Protein AF-A0A6G0QC66-F1 (afdb_monomer_lite)

Structure (mmCIF, N/CA/C/O backbone):
data_AF-A0A6G0QC66-F1
#
_entry.id   AF-A0A6G0QC66-F1
#
loop_
_atom_site.group_PDB
_atom_site.id
_atom_site.type_symbol
_atom_site.label_atom_id
_atom_site.label_alt_id
_atom_site.label_comp_id
_atom_site.label_asym_id
_atom_site.label_entity_id
_atom_site.label_seq_id
_atom_site.pdbx_PDB_ins_code
_atom_site.Cartn_x
_atom_site.Cartn_y
_atom_site.Cartn_z
_atom_site.occupancy
_atom_site.B_iso_or_equiv
_atom_site.auth_seq_id
_atom_site.auth_comp_id
_atom_site.auth_asym_id
_atom_site.auth_atom_id
_atom_site.pdbx_PDB_model_num
ATOM 1 N N . MET A 1 1 ? -6.537 20.342 22.593 1.00 40.81 1 MET A N 1
ATOM 2 C CA . MET A 1 1 ? -5.692 19.235 22.097 1.00 40.81 1 MET A CA 1
ATOM 3 C C . MET A 1 1 ? -5.882 19.162 20.591 1.00 40.81 1 MET A C 1
ATOM 5 O O . MET A 1 1 ? -7.006 18.953 20.163 1.00 40.81 1 MET A O 1
ATOM 9 N N . ILE A 1 2 ? -4.846 19.445 19.800 1.00 45.66 2 ILE A N 1
ATOM 10 C CA . ILE A 1 2 ? -4.910 19.391 18.330 1.00 45.66 2 ILE A CA 1
ATOM 11 C C . ILE A 1 2 ? -4.388 18.007 17.921 1.00 45.66 2 ILE A C 1
ATOM 13 O O . ILE A 1 2 ? -3.274 17.669 18.321 1.00 45.66 2 ILE A O 1
ATOM 17 N N . PRO A 1 3 ? -5.151 17.178 17.189 1.00 51.34 3 PRO A N 1
ATOM 18 C CA . PRO A 1 3 ? -4.643 15.897 16.720 1.00 51.34 3 PRO A CA 1
ATOM 19 C C . PRO A 1 3 ? -3.560 16.137 15.661 1.00 51.34 3 PRO A C 1
ATOM 21 O O . PRO A 1 3 ? -3.828 16.710 14.606 1.00 51.34 3 PRO A O 1
ATOM 24 N N . ILE A 1 4 ? -2.330 15.708 15.947 1.00 47.72 4 ILE A N 1
ATOM 25 C CA . ILE A 1 4 ? -1.240 15.676 14.969 1.00 47.72 4 ILE A CA 1
ATOM 26 C C . ILE A 1 4 ? -1.587 14.575 13.963 1.00 47.72 4 ILE A C 1
ATOM 28 O O . ILE A 1 4 ? -1.529 13.389 14.282 1.00 47.72 4 ILE A O 1
ATOM 32 N N . ARG A 1 5 ? -2.017 14.964 12.762 1.00 58.94 5 ARG A N 1
ATOM 33 C CA . ARG A 1 5 ? -2.243 14.037 11.650 1.00 58.94 5 ARG A CA 1
ATOM 34 C C . ARG A 1 5 ? -0.919 13.852 10.903 1.00 58.94 5 ARG A C 1
ATOM 36 O O . ARG A 1 5 ? -0.411 14.808 10.323 1.00 58.94 5 ARG A O 1
ATOM 43 N N . PHE A 1 6 ? -0.364 12.642 10.914 1.00 51.00 6 PHE A N 1
ATOM 44 C CA . PHE A 1 6 ? 0.816 12.281 10.122 1.00 51.00 6 PHE A CA 1
ATOM 45 C C . PHE A 1 6 ? 0.384 11.855 8.715 1.00 51.00 6 PHE A C 1
ATOM 47 O O . PHE A 1 6 ? 0.422 10.673 8.395 1.00 51.00 6 PHE A O 1
ATOM 54 N N . TYR A 1 7 ? -0.067 12.802 7.891 1.00 53.56 7 TYR A N 1
ATOM 55 C CA . TYR A 1 7 ? -0.252 12.525 6.466 1.00 53.56 7 TYR A CA 1
ATOM 56 C C . TYR A 1 7 ? 1.092 12.655 5.756 1.00 53.56 7 TYR A C 1
ATOM 58 O O . TYR A 1 7 ? 1.809 13.639 5.967 1.00 53.56 7 TYR A O 1
ATOM 66 N N . HIS A 1 8 ? 1.441 11.697 4.901 1.00 55.53 8 HIS A N 1
ATOM 67 C CA . HIS A 1 8 ? 2.590 11.881 4.020 1.00 55.53 8 HIS A CA 1
ATOM 68 C C . HIS A 1 8 ? 2.196 12.859 2.905 1.00 55.53 8 HIS A C 1
ATOM 70 O O . HIS A 1 8 ? 1.387 12.540 2.040 1.00 55.53 8 HIS A O 1
ATOM 76 N N . THR A 1 9 ? 2.723 14.085 2.949 1.00 56.25 9 THR A N 1
ATOM 77 C CA . THR A 1 9 ? 2.398 15.147 1.976 1.00 56.25 9 THR A CA 1
ATOM 78 C C . THR A 1 9 ? 3.399 15.243 0.824 1.00 56.25 9 THR A C 1
ATOM 80 O O . THR A 1 9 ? 3.174 16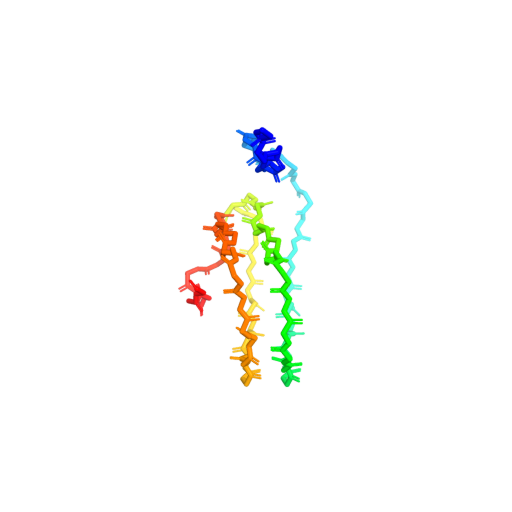.002 -0.118 1.00 56.25 9 THR A O 1
ATOM 83 N N . GLY A 1 10 ? 4.503 14.493 0.887 1.00 63.81 10 GLY A N 1
ATOM 84 C CA . GLY A 1 10 ? 5.502 14.440 -0.175 1.00 63.81 10 GLY A CA 1
ATOM 85 C C . GLY A 1 10 ? 5.045 13.554 -1.330 1.00 63.81 10 GLY A C 1
ATOM 86 O O . GLY A 1 10 ? 4.550 12.452 -1.108 1.00 63.81 10 GLY A O 1
ATOM 87 N N . SER A 1 11 ? 5.237 14.013 -2.568 1.00 68.44 11 SER A N 1
ATOM 88 C CA . SER A 1 11 ? 5.049 13.151 -3.736 1.00 68.44 11 SER A CA 1
ATOM 89 C C . SER A 1 11 ? 6.131 12.065 -3.736 1.00 68.44 11 SER A C 1
ATOM 91 O O . SER A 1 11 ? 7.316 12.408 -3.762 1.00 68.44 11 SER A O 1
ATOM 93 N N . PRO A 1 12 ? 5.776 10.773 -3.736 1.00 77.50 12 PRO A N 1
ATOM 94 C CA . PRO A 1 12 ? 6.755 9.698 -3.791 1.00 77.50 12 PRO A CA 1
ATOM 95 C C . PRO A 1 12 ? 7.512 9.764 -5.126 1.00 77.50 12 PRO A C 1
ATOM 97 O O . PRO A 1 12 ? 6.915 9.703 -6.198 1.00 77.50 12 PRO A O 1
ATOM 100 N N . THR A 1 13 ? 8.837 9.922 -5.062 1.00 79.06 13 THR A N 1
ATOM 101 C CA . THR A 1 13 ? 9.723 10.048 -6.241 1.00 79.06 13 THR A CA 1
ATOM 102 C C . THR A 1 13 ? 10.560 8.804 -6.511 1.00 79.06 13 THR A C 1
ATOM 104 O O . THR A 1 13 ? 11.242 8.736 -7.533 1.00 79.06 13 THR A O 1
ATOM 107 N N . SER A 1 14 ? 10.520 7.823 -5.605 1.00 75.06 14 SER A N 1
ATOM 108 C CA . SER A 1 14 ? 11.286 6.585 -5.731 1.00 75.06 14 SER A CA 1
ATOM 109 C C . SER A 1 14 ? 10.983 5.878 -7.055 1.00 75.06 14 SER A C 1
ATOM 111 O O . SER A 1 14 ? 9.828 5.811 -7.487 1.00 75.06 14 SER A O 1
ATOM 113 N N . LEU A 1 15 ? 12.037 5.349 -7.682 1.00 81.62 15 LEU A N 1
ATOM 114 C CA . LEU A 1 15 ? 11.960 4.477 -8.859 1.00 81.62 15 LEU A CA 1
ATOM 115 C C . LEU A 1 15 ? 11.953 2.990 -8.476 1.00 81.62 15 LEU A C 1
ATOM 117 O O . LEU A 1 15 ? 12.071 2.131 -9.344 1.00 81.62 15 LEU A O 1
ATOM 121 N N . VAL A 1 16 ? 11.857 2.680 -7.180 1.00 85.50 16 VAL A N 1
ATOM 122 C CA . VAL A 1 16 ? 11.746 1.301 -6.703 1.00 85.50 16 VAL A CA 1
ATOM 123 C C . VAL A 1 16 ? 10.393 0.741 -7.123 1.00 85.50 16 VAL A C 1
ATOM 125 O O . VAL A 1 16 ? 9.347 1.243 -6.715 1.00 85.50 16 VAL A O 1
ATOM 128 N N . THR A 1 17 ? 10.449 -0.312 -7.929 1.00 89.56 17 THR A N 1
ATOM 129 C CA . THR A 1 17 ? 9.291 -1.056 -8.412 1.00 89.56 17 THR A CA 1
ATOM 130 C C . THR A 1 17 ? 8.659 -1.872 -7.284 1.00 89.56 17 THR A C 1
ATOM 132 O O . THR A 1 17 ? 9.357 -2.612 -6.589 1.00 89.56 17 THR A O 1
ATOM 135 N N . ILE A 1 18 ? 7.342 -1.737 -7.096 1.00 88.88 18 ILE A N 1
ATOM 136 C CA . ILE A 1 18 ? 6.562 -2.483 -6.098 1.00 88.88 18 ILE A CA 1
ATOM 137 C C . ILE A 1 18 ? 5.449 -3.242 -6.817 1.00 88.88 18 ILE A C 1
ATOM 139 O O . ILE A 1 18 ? 4.411 -2.676 -7.172 1.00 88.88 18 ILE A O 1
ATOM 143 N N . GLU A 1 19 ? 5.661 -4.539 -7.007 1.00 93.06 19 GLU A N 1
ATOM 144 C CA . GLU A 1 19 ? 4.782 -5.392 -7.805 1.00 93.06 19 GLU A CA 1
ATOM 145 C C . GLU A 1 19 ? 4.317 -6.623 -7.039 1.00 93.06 19 GLU A C 1
ATOM 147 O O . GLU A 1 19 ? 4.987 -7.086 -6.117 1.00 93.06 19 GLU A O 1
ATOM 152 N N . GLY A 1 20 ? 3.157 -7.157 -7.430 1.00 91.62 20 GLY A N 1
ATOM 153 C CA . GLY A 1 20 ? 2.669 -8.441 -6.920 1.00 91.62 20 GLY A CA 1
ATOM 154 C C . GLY A 1 20 ? 2.262 -8.427 -5.445 1.00 91.62 20 GLY A C 1
ATOM 155 O O . GLY A 1 20 ? 2.363 -9.450 -4.770 1.00 91.62 20 GLY A O 1
ATOM 156 N N . VAL A 1 21 ? 1.822 -7.282 -4.918 1.00 91.19 21 VAL A N 1
ATOM 157 C CA . VAL A 1 21 ? 1.375 -7.174 -3.523 1.00 91.19 21 VAL A CA 1
ATOM 158 C C . VAL A 1 21 ? 0.011 -7.842 -3.362 1.00 91.19 21 VAL A C 1
ATOM 160 O O . VAL A 1 21 ? -0.970 -7.411 -3.967 1.00 91.19 21 VAL A O 1
ATOM 163 N N . ALA A 1 22 ? -0.070 -8.853 -2.501 1.00 92.44 22 ALA A N 1
ATOM 164 C CA . ALA A 1 22 ? -1.322 -9.501 -2.131 1.00 92.44 22 ALA A CA 1
ATOM 165 C C . ALA A 1 22 ? -1.606 -9.295 -0.641 1.00 92.44 22 ALA A C 1
ATOM 167 O O . ALA A 1 22 ? -0.808 -9.689 0.210 1.00 92.44 22 ALA A O 1
ATOM 168 N N . ILE A 1 23 ? -2.754 -8.695 -0.327 1.00 89.44 23 ILE A N 1
ATOM 169 C CA . ILE A 1 23 ? -3.261 -8.577 1.044 1.00 89.44 23 ILE A CA 1
ATOM 170 C C . ILE A 1 23 ? -4.607 -9.282 1.087 1.00 89.44 23 ILE A C 1
ATOM 172 O O . ILE A 1 23 ? -5.497 -8.973 0.297 1.00 89.44 23 ILE A O 1
ATOM 176 N N . SER A 1 24 ? -4.756 -10.238 1.999 1.00 93.31 24 SER A N 1
ATOM 177 C CA . SER A 1 24 ? -6.000 -10.990 2.133 1.00 93.31 24 SER A CA 1
ATOM 178 C C . SER A 1 24 ? -6.369 -11.230 3.590 1.00 93.31 24 SER A C 1
ATOM 180 O O . SER A 1 24 ? -5.483 -11.406 4.426 1.00 93.31 24 SER A O 1
ATOM 182 N N . GLY A 1 25 ? -7.672 -11.218 3.884 1.00 91.94 25 GLY A N 1
ATOM 183 C CA . GLY A 1 25 ? -8.207 -11.564 5.205 1.00 91.94 25 GLY A CA 1
ATOM 184 C C . GLY A 1 25 ? -7.816 -10.587 6.316 1.00 91.94 25 GLY A C 1
ATOM 1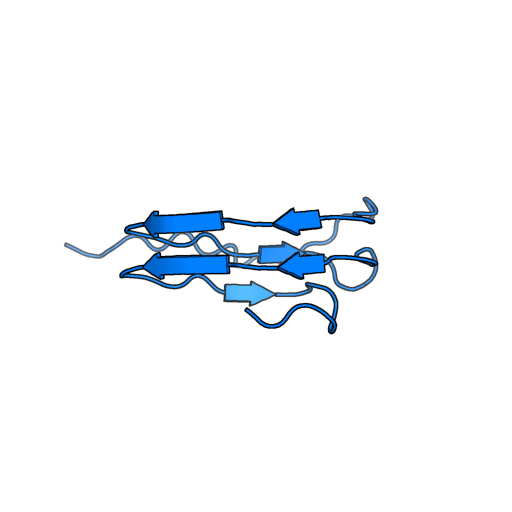85 O O . GL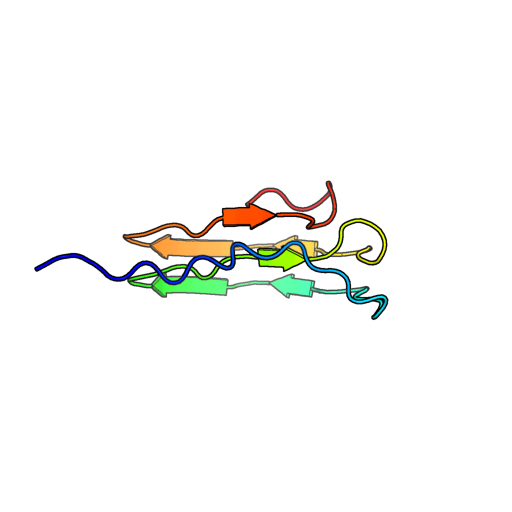Y A 1 25 ? -7.692 -10.988 7.472 1.00 91.94 25 GLY A O 1
ATOM 186 N N . LEU A 1 26 ? -7.576 -9.318 5.976 1.00 88.38 26 LEU A N 1
ATOM 187 C CA . LEU A 1 26 ? -7.241 -8.300 6.963 1.00 88.38 26 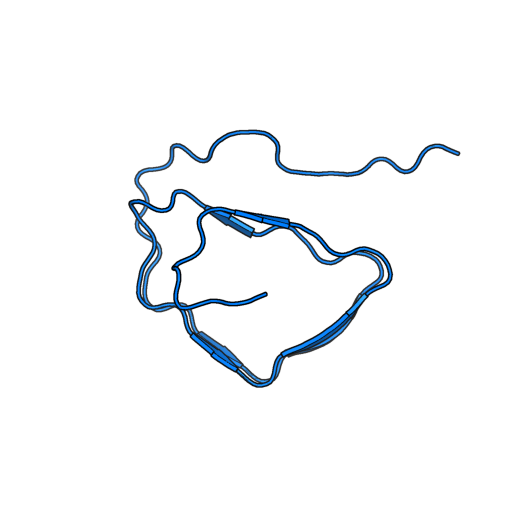LEU A CA 1
ATOM 188 C C . LEU A 1 26 ? -8.522 -7.801 7.635 1.00 88.38 26 LEU A C 1
ATOM 190 O O . LEU A 1 26 ? -9.268 -7.013 7.056 1.00 88.38 26 LEU A O 1
ATOM 194 N N . THR A 1 27 ? -8.753 -8.245 8.868 1.00 90.56 27 THR A N 1
ATOM 195 C CA . THR A 1 27 ? -9.945 -7.899 9.654 1.00 90.56 27 THR A CA 1
ATOM 196 C C . THR A 1 27 ? -9.572 -7.280 10.997 1.00 90.56 27 THR A C 1
ATOM 198 O O . THR A 1 27 ? -8.584 -7.696 11.606 1.00 90.56 27 THR A O 1
ATOM 201 N N . GLY A 1 28 ? -10.376 -6.351 11.514 1.00 89.44 28 GLY A N 1
ATOM 202 C CA . GLY A 1 28 ? -10.218 -5.841 12.880 1.00 89.44 28 GLY A CA 1
ATOM 203 C C . GLY A 1 28 ? -10.600 -4.374 13.041 1.00 89.44 28 GLY A C 1
ATOM 204 O O . GLY A 1 28 ? -11.374 -3.823 12.260 1.00 89.44 28 GLY A O 1
ATOM 205 N N . SER A 1 29 ? -10.054 -3.729 14.072 1.00 90.19 29 SER A N 1
ATOM 206 C CA . SER A 1 29 ? -10.283 -2.308 14.343 1.00 90.19 29 SER A CA 1
ATOM 207 C C . SER A 1 29 ? -8.975 -1.560 14.566 1.00 90.19 29 SER A C 1
ATOM 209 O O . SER A 1 29 ? -8.118 -2.033 15.313 1.00 90.19 29 SER A O 1
ATOM 211 N N . ALA A 1 30 ? -8.848 -0.369 13.988 1.00 84.75 30 ALA A N 1
ATOM 212 C CA . ALA A 1 30 ? -7.715 0.524 14.197 1.00 84.75 30 ALA A CA 1
ATOM 213 C C . ALA A 1 30 ? -8.195 1.943 14.523 1.00 84.75 30 ALA A C 1
ATOM 215 O O . ALA A 1 30 ? -9.145 2.443 13.935 1.00 84.75 30 ALA A O 1
ATOM 216 N N . THR A 1 31 ? -7.514 2.652 15.422 1.00 83.69 31 THR A N 1
ATOM 217 C CA . THR A 1 31 ? -7.837 4.072 15.657 1.00 83.69 31 THR A CA 1
ATOM 218 C C . THR A 1 31 ? -7.490 4.928 14.435 1.00 83.69 31 THR A C 1
ATOM 220 O O . THR A 1 31 ? -8.242 5.836 14.083 1.00 83.69 31 THR A O 1
ATOM 223 N N . ASN A 1 32 ? -6.371 4.617 13.771 1.00 81.06 32 ASN A N 1
ATOM 224 C CA . ASN A 1 32 ? -5.900 5.292 12.565 1.00 81.06 32 ASN A CA 1
ATOM 225 C C . ASN A 1 32 ? -5.529 4.244 11.507 1.00 81.06 32 ASN A C 1
ATOM 227 O O . ASN A 1 32 ? -4.660 3.411 11.762 1.00 81.06 32 ASN A O 1
ATOM 231 N N . LEU A 1 33 ? -6.159 4.304 10.334 1.00 81.06 33 LEU A N 1
ATOM 232 C CA . LEU A 1 33 ? -5.667 3.630 9.132 1.00 81.06 33 LEU A CA 1
ATOM 233 C C . LEU A 1 33 ? -4.547 4.478 8.526 1.00 81.06 33 LEU A C 1
ATOM 235 O O . LEU A 1 33 ? -4.700 5.690 8.373 1.00 81.06 33 LEU A O 1
ATOM 239 N N . TYR A 1 34 ? -3.416 3.849 8.218 1.00 70.31 34 TYR A N 1
ATOM 240 C CA . TYR A 1 34 ? -2.289 4.526 7.578 1.00 70.31 34 TYR A CA 1
ATOM 241 C C . TYR A 1 34 ? -2.548 4.777 6.086 1.00 70.31 34 TYR A C 1
ATOM 243 O O . TYR A 1 34 ? -3.318 4.060 5.448 1.00 70.31 34 TYR A O 1
ATOM 251 N N . ASP A 1 35 ? -1.877 5.797 5.547 1.00 81.38 35 ASP A N 1
ATOM 252 C CA . ASP A 1 35 ? -1.942 6.180 4.136 1.00 81.38 35 ASP A CA 1
ATOM 253 C C . ASP A 1 35 ? -1.210 5.172 3.235 1.00 81.38 35 ASP A C 1
ATOM 255 O O . ASP A 1 35 ? -0.140 4.668 3.583 1.00 81.38 35 ASP A O 1
ATOM 259 N N . ILE A 1 36 ? -1.725 4.975 2.019 1.00 82.94 36 ILE 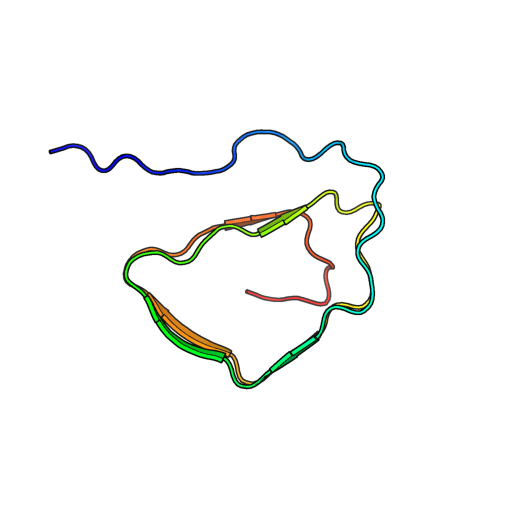A N 1
ATOM 260 C CA . ILE A 1 36 ? -0.919 4.470 0.904 1.00 82.94 36 ILE A CA 1
ATOM 261 C C . ILE A 1 36 ? -0.398 5.691 0.151 1.00 82.94 36 ILE A C 1
ATOM 263 O O . ILE A 1 36 ? -1.174 6.498 -0.362 1.00 82.94 36 ILE A O 1
ATOM 267 N N . CYS A 1 37 ? 0.920 5.832 0.062 1.00 85.94 37 CYS A N 1
ATOM 268 C CA . CYS A 1 37 ? 1.548 6.883 -0.728 1.00 85.94 37 CYS A CA 1
ATOM 269 C C . CYS A 1 37 ? 2.647 6.279 -1.598 1.00 85.94 37 CYS A C 1
ATOM 271 O O . CYS A 1 37 ? 3.753 6.011 -1.130 1.00 85.94 37 CYS A O 1
ATOM 273 N N . ALA A 1 38 ? 2.315 6.020 -2.862 1.00 87.06 38 ALA A N 1
ATOM 274 C CA . ALA A 1 38 ? 3.204 5.378 -3.821 1.00 87.06 38 ALA A CA 1
ATOM 275 C C . ALA A 1 38 ? 3.302 6.164 -5.134 1.00 87.06 38 ALA A C 1
ATOM 277 O O . ALA A 1 38 ? 2.444 6.977 -5.476 1.00 87.06 38 ALA A O 1
ATOM 278 N N . ASN A 1 39 ? 4.394 5.953 -5.868 1.00 90.00 39 ASN A N 1
ATOM 279 C CA . ASN A 1 39 ? 4.568 6.524 -7.197 1.00 90.00 39 ASN A CA 1
ATOM 280 C C . ASN A 1 39 ? 3.826 5.635 -8.201 1.00 90.00 39 ASN A C 1
ATOM 282 O O . ASN A 1 39 ? 4.265 4.520 -8.482 1.00 90.00 39 ASN A O 1
ATOM 286 N N . SER A 1 40 ? 2.725 6.138 -8.766 1.00 87.38 40 SER A N 1
ATOM 287 C CA . SER A 1 40 ? 1.843 5.375 -9.666 1.00 87.38 40 SER A CA 1
ATOM 288 C C . SER A 1 40 ? 2.539 4.807 -10.906 1.00 87.38 40 SER A C 1
ATOM 290 O O . SER A 1 40 ? 2.020 3.896 -11.541 1.00 87.38 40 SER A O 1
ATOM 292 N N . LYS A 1 41 ? 3.723 5.324 -11.258 1.00 88.88 41 LYS A N 1
ATOM 293 C CA . LYS A 1 41 ? 4.516 4.854 -12.401 1.00 88.88 41 LYS A CA 1
ATOM 294 C C . LYS A 1 41 ? 5.252 3.539 -12.150 1.00 88.88 41 LYS A C 1
ATOM 296 O O . LYS A 1 41 ? 5.725 2.941 -13.108 1.00 88.88 41 LYS A O 1
ATOM 301 N N . VAL A 1 42 ? 5.411 3.135 -10.891 1.00 90.44 42 VAL A N 1
ATOM 302 C CA . VAL A 1 42 ? 6.260 1.996 -10.494 1.00 90.4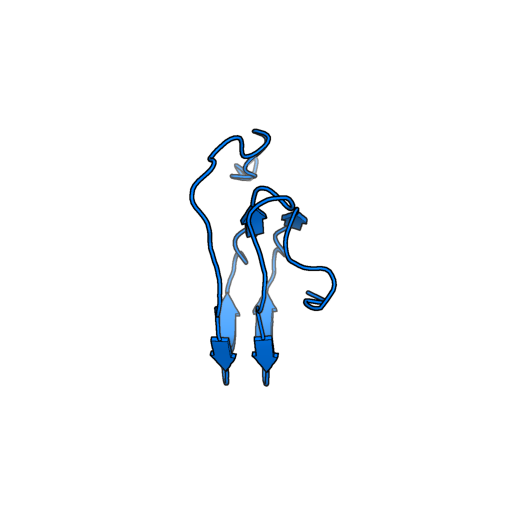4 42 VAL A CA 1
ATOM 303 C C . VAL A 1 42 ? 5.514 0.974 -9.636 1.00 90.44 42 VAL A C 1
ATOM 305 O O . VAL A 1 42 ? 6.137 0.133 -8.991 1.00 90.44 42 VAL A O 1
ATOM 308 N N . VAL A 1 43 ? 4.181 1.037 -9.617 1.00 91.69 43 VAL A N 1
ATOM 309 C CA . VAL A 1 43 ? 3.335 0.065 -8.918 1.00 91.69 43 VAL A CA 1
ATOM 310 C C . VAL A 1 43 ? 2.453 -0.688 -9.901 1.00 91.69 43 VAL A C 1
ATOM 312 O O . VAL A 1 43 ? 1.839 -0.094 -10.787 1.00 91.69 43 VAL A O 1
ATOM 315 N N . SER A 1 44 ? 2.370 -2.007 -9.746 1.00 93.31 44 SER A N 1
ATOM 316 C CA . SER A 1 44 ? 1.511 -2.844 -10.586 1.00 93.31 44 SER A CA 1
ATOM 317 C C . SER A 1 44 ? 1.144 -4.162 -9.890 1.00 93.31 44 SER A C 1
ATOM 319 O O . SER A 1 44 ? 1.811 -4.601 -8.956 1.00 93.31 44 SER A O 1
ATOM 321 N N . GLY A 1 45 ? 0.047 -4.800 -10.309 1.00 92.62 45 GLY A N 1
ATOM 322 C CA . GLY A 1 45 ? -0.298 -6.158 -9.862 1.00 92.62 45 GLY A CA 1
ATOM 323 C C . GLY A 1 45 ? -0.659 -6.297 -8.379 1.00 92.62 45 GLY A C 1
ATOM 324 O O . GLY A 1 45 ? -0.357 -7.324 -7.777 1.00 92.62 45 GLY A O 1
ATOM 325 N N . TRP A 1 46 ? -1.268 -5.276 -7.770 1.00 92.44 46 TRP A N 1
ATOM 326 C CA . TRP A 1 46 ? -1.738 -5.366 -6.385 1.00 92.44 46 TRP A CA 1
ATOM 327 C C . TRP A 1 46 ? -3.139 -5.972 -6.332 1.00 92.44 46 TRP A C 1
ATOM 329 O O . TRP A 1 46 ? -3.991 -5.644 -7.159 1.00 92.44 46 TRP A O 1
ATOM 339 N N . THR A 1 47 ? -3.381 -6.825 -5.338 1.00 92.50 47 THR A N 1
ATOM 340 C CA . THR A 1 47 ? -4.676 -7.473 -5.100 1.00 92.50 47 THR A CA 1
ATOM 341 C C . THR A 1 47 ? -5.014 -7.447 -3.617 1.00 92.50 47 THR A C 1
ATOM 343 O O . THR A 1 47 ? -4.303 -8.052 -2.813 1.00 92.50 47 THR A O 1
ATOM 346 N N . PHE A 1 48 ? -6.110 -6.777 -3.258 1.00 90.06 48 PHE A N 1
ATOM 347 C CA . PHE A 1 48 ? -6.654 -6.773 -1.899 1.00 90.06 48 PHE A CA 1
ATOM 348 C C . PHE A 1 48 ? -7.976 -7.541 -1.869 1.00 90.06 48 PHE A C 1
ATOM 350 O O . PHE A 1 48 ? -8.840 -7.319 -2.716 1.00 90.06 48 PHE A O 1
ATOM 357 N N . SER A 1 49 ? -8.144 -8.454 -0.912 1.00 91.38 49 SER A N 1
ATOM 358 C CA . SER A 1 49 ? -9.372 -9.244 -0.778 1.00 91.38 49 SER A CA 1
ATOM 359 C C . SER A 1 49 ? -9.752 -9.498 0.681 1.00 91.38 49 SER A C 1
ATOM 361 O O . SER A 1 49 ? -8.899 -9.687 1.543 1.00 91.38 49 SER A O 1
ATOM 363 N N . GLY A 1 50 ? -11.054 -9.498 0.979 1.00 90.00 50 GLY A N 1
ATOM 364 C CA . GLY A 1 50 ? -11.546 -9.717 2.346 1.00 90.00 50 GLY A CA 1
ATOM 365 C C . GLY A 1 50 ? -10.968 -8.721 3.357 1.00 90.00 50 GLY A C 1
ATOM 366 O O . GLY A 1 50 ? -10.486 -9.133 4.410 1.00 90.00 50 GLY A O 1
ATOM 367 N N . ILE A 1 51 ? -10.943 -7.433 2.996 1.00 87.06 51 ILE A N 1
ATOM 368 C CA . ILE A 1 51 ? -10.489 -6.357 3.881 1.00 87.06 51 ILE A CA 1
ATOM 369 C C . ILE A 1 51 ? -11.702 -5.814 4.633 1.00 87.06 51 ILE A C 1
ATOM 371 O O . ILE A 1 51 ? -12.579 -5.193 4.042 1.00 87.06 51 ILE A O 1
ATOM 375 N N . GLU A 1 52 ? -11.743 -6.055 5.939 1.00 88.62 52 GLU A N 1
ATOM 376 C CA . GLU A 1 52 ? -12.818 -5.615 6.828 1.00 88.62 52 GLU A CA 1
ATOM 377 C C . GLU A 1 52 ? -12.207 -4.963 8.073 1.00 88.62 52 GLU A C 1
ATOM 379 O O . GLU A 1 52 ? -12.160 -5.526 9.170 1.00 88.62 52 GLU A O 1
ATOM 384 N N . VAL A 1 53 ? -11.659 -3.762 7.880 1.00 86.50 53 VAL A N 1
ATOM 385 C CA . VAL A 1 53 ? -11.047 -2.975 8.953 1.00 86.50 53 VAL A CA 1
ATOM 386 C C . VAL A 1 53 ? -11.952 -1.804 9.299 1.00 86.50 53 VAL A C 1
ATOM 388 O O . VAL A 1 53 ? -12.227 -0.941 8.472 1.00 86.50 53 VAL A O 1
ATOM 391 N N . SER A 1 54 ? -12.381 -1.747 10.553 1.00 87.19 54 SER A N 1
ATOM 392 C CA . SER A 1 54 ? -13.088 -0.593 11.102 1.00 87.19 54 SER A CA 1
ATOM 393 C C . SER A 1 54 ? -12.084 0.437 11.620 1.00 87.19 54 SER A C 1
ATOM 395 O O . SER A 1 54 ? -11.154 0.090 12.350 1.00 87.19 54 SER A O 1
ATOM 397 N N . ALA A 1 55 ? -12.243 1.711 11.255 1.00 86.56 55 ALA A N 1
ATOM 398 C CA . ALA A 1 55 ? -11.381 2.757 11.788 1.00 86.56 55 ALA A CA 1
ATOM 399 C C . ALA A 1 55 ? -12.091 4.074 12.063 1.00 86.56 55 ALA A C 1
ATOM 401 O O . ALA A 1 55 ? -13.000 4.481 11.346 1.00 86.56 55 ALA A O 1
ATOM 402 N N . SER A 1 56 ? -11.624 4.763 13.104 1.00 85.25 56 SER A N 1
ATOM 403 C CA . SER A 1 56 ? -12.134 6.082 13.497 1.00 85.25 56 SER A CA 1
ATOM 404 C C . SER A 1 56 ? -11.527 7.215 12.667 1.00 85.25 56 SER A C 1
ATOM 406 O O . SER A 1 56 ? -12.055 8.324 12.628 1.00 85.25 56 SER A O 1
ATOM 408 N N . THR A 1 57 ? -10.377 6.970 12.041 1.00 83.81 57 THR A N 1
ATOM 409 C CA . THR A 1 57 ? -9.729 7.871 11.087 1.00 83.81 57 THR A CA 1
ATOM 410 C C . THR A 1 57 ? -9.235 7.050 9.908 1.00 83.81 57 THR A C 1
ATOM 412 O O . THR A 1 57 ? -8.391 6.169 10.082 1.00 83.81 57 THR A O 1
ATOM 415 N N . THR A 1 58 ? -9.729 7.380 8.719 1.00 81.38 58 THR A N 1
ATOM 416 C CA . THR A 1 58 ? -9.284 6.779 7.460 1.00 81.38 58 THR A CA 1
ATOM 417 C C . THR A 1 58 ? -8.128 7.589 6.883 1.00 81.38 58 THR A C 1
ATOM 419 O O . THR A 1 58 ? -8.217 8.817 6.788 1.00 81.38 58 THR A O 1
ATOM 422 N N . GLY A 1 59 ? -7.041 6.903 6.529 1.00 78.56 59 GLY A N 1
ATOM 423 C CA . GLY A 1 59 ? -5.953 7.476 5.741 1.00 78.56 59 GLY A CA 1
ATOM 424 C C . GLY A 1 59 ? -6.367 7.722 4.288 1.00 78.56 59 GLY A C 1
ATOM 425 O O . GLY A 1 59 ? -7.499 7.460 3.883 1.00 78.56 59 GLY A O 1
ATOM 426 N N . LYS A 1 60 ? -5.442 8.229 3.479 1.00 80.81 60 LYS A N 1
ATOM 427 C CA . LYS A 1 60 ? -5.615 8.439 2.044 1.00 80.81 60 LYS A CA 1
ATOM 428 C C . LYS A 1 60 ? -4.800 7.420 1.263 1.00 80.81 60 LYS A C 1
ATOM 430 O O . LYS A 1 60 ? -3.635 7.175 1.563 1.00 80.81 60 LYS A O 1
ATOM 435 N N . ALA A 1 61 ? -5.393 6.895 0.203 1.00 83.25 61 ALA A N 1
ATOM 436 C CA . ALA A 1 61 ? -4.687 6.095 -0.778 1.00 83.25 61 ALA A CA 1
ATOM 437 C C . ALA A 1 61 ? -4.329 6.974 -1.992 1.00 83.25 61 ALA A C 1
ATOM 439 O O . ALA A 1 61 ? -5.192 7.598 -2.615 1.00 83.25 61 ALA A O 1
ATOM 440 N N . THR A 1 62 ? -3.033 7.099 -2.278 1.00 86.25 62 THR A N 1
ATOM 441 C CA . THR A 1 62 ? -2.485 7.879 -3.389 1.00 86.25 62 THR A CA 1
ATOM 442 C C . THR A 1 62 ? -1.448 7.081 -4.161 1.00 86.25 62 THR A C 1
ATOM 444 O O . THR A 1 62 ? -0.473 6.573 -3.607 1.00 86.25 62 THR A O 1
ATOM 447 N N . GLY A 1 63 ? -1.661 7.012 -5.474 1.00 85.56 63 GLY A N 1
ATOM 448 C CA . GLY A 1 63 ? -0.745 6.376 -6.407 1.00 85.56 63 GLY A CA 1
ATOM 449 C C . GLY A 1 63 ? -0.691 4.854 -6.322 1.00 85.56 63 GLY A C 1
ATOM 450 O O . GLY A 1 63 ? 0.216 4.286 -6.916 1.00 85.56 63 GLY A O 1
ATOM 451 N N . GLN A 1 64 ? -1.642 4.198 -5.642 1.00 89.00 64 GLN A N 1
ATOM 452 C CA . GLN A 1 64 ? -1.883 2.765 -5.825 1.00 89.00 64 GLN A CA 1
ATOM 453 C C . GLN A 1 64 ? -2.301 2.442 -7.273 1.00 89.00 64 GLN A C 1
ATOM 455 O O . GLN A 1 64 ? -2.760 3.335 -7.996 1.00 89.00 64 GLN A O 1
ATOM 460 N N . PRO A 1 65 ? -2.193 1.172 -7.704 1.00 88.19 65 PRO A N 1
ATOM 461 C CA . PRO A 1 65 ? -2.773 0.739 -8.968 1.00 88.19 65 PRO A CA 1
ATOM 462 C C . PRO A 1 65 ? -4.289 0.971 -9.008 1.00 88.19 65 PRO A C 1
ATOM 464 O O . PRO A 1 65 ? -4.975 0.774 -8.010 1.00 88.19 65 PRO A O 1
ATOM 467 N N . ASN A 1 66 ? -4.827 1.286 -10.190 1.00 85.81 66 ASN A N 1
ATOM 468 C CA . ASN A 1 66 ? -6.269 1.500 -10.392 1.00 85.81 66 ASN A CA 1
ATOM 469 C C . ASN A 1 66 ? -7.136 0.264 -10.075 1.00 85.81 66 ASN A C 1
ATOM 471 O O . ASN A 1 66 ? -8.351 0.386 -9.984 1.00 85.81 66 ASN A O 1
ATOM 475 N N . SER A 1 67 ? -6.535 -0.926 -9.955 1.00 83.81 67 SER A N 1
ATOM 476 C CA . SER A 1 67 ? -7.228 -2.155 -9.548 1.00 83.81 67 SER A CA 1
ATOM 477 C C . SER A 1 67 ? -7.578 -2.189 -8.059 1.00 83.81 67 SER A C 1
ATOM 479 O O . SER A 1 67 ? -8.313 -3.077 -7.635 1.00 83.81 67 SER A O 1
ATOM 481 N N . ILE A 1 68 ? -7.022 -1.271 -7.268 1.00 84.31 68 ILE A N 1
ATOM 482 C CA . ILE A 1 68 ? -7.209 -1.191 -5.827 1.00 84.31 68 ILE A CA 1
ATOM 483 C C . ILE A 1 68 ? -8.180 -0.052 -5.510 1.00 84.31 68 ILE A C 1
ATOM 485 O O . ILE A 1 68 ? -7.853 1.123 -5.693 1.00 84.31 68 ILE A O 1
ATOM 489 N N . ASP A 1 69 ? -9.354 -0.432 -5.012 1.00 72.81 69 ASP A N 1
ATOM 490 C CA . ASP A 1 69 ? -10.370 0.458 -4.451 1.00 72.81 69 ASP A CA 1
ATOM 491 C C . ASP A 1 69 ? -10.310 0.340 -2.918 1.00 72.81 69 ASP A C 1
ATOM 493 O O . ASP A 1 69 ? -10.346 -0.776 -2.391 1.00 72.81 69 ASP A O 1
ATOM 497 N N . VAL A 1 70 ? -10.102 1.460 -2.218 1.00 65.06 70 VAL A N 1
ATOM 498 C CA . VAL A 1 70 ? -9.833 1.523 -0.762 1.00 65.06 70 VAL A CA 1
ATOM 499 C C . VAL A 1 70 ? -10.666 2.608 -0.112 1.00 65.06 70 VAL A C 1
ATOM 501 O O . VAL A 1 70 ? -10.705 3.720 -0.688 1.00 65.06 70 VAL A O 1
#

Foldseek 3Di:
DDDDDPADPDQDPDLDADEQAEAEQAADEDQEDEEAHDALVRYDHYYYYNHHYHYPYYYYYDNHPPVDDD

pLDDT: mean 81.01, std 13.21, range [40.81, 93.31]

Organism: NCBI:txid53985

Radius of gyration: 13.39 Å; chains: 1; bounding box: 25×31×34 Å

Secondary structure (DSSP, 8-state):
---------SPP-----EE--EEE--EEEESSPPPEE--TTSEE--EEES-EEEESS---EES--TT---

Sequence (70 aa):
MIPIRFYHTGSPTSLVTIEGVAISGLTGSATNLYDICANSKVVSGWTFSGIEVSASTTGKATGQPNSIDV

InterPro domains:
  IPR011050 Pectin lyase fold/virulence factor [SSF51126] (10-64)
  IPR050434 Glycosyl hydrolase family 28, fungi [PTHR31884] (8-69)